Protein AF-A0A7K2N0Y4-F1 (afdb_monomer_lite)

Structure (mmCIF, N/CA/C/O backbone):
data_AF-A0A7K2N0Y4-F1
#
_entry.id   AF-A0A7K2N0Y4-F1
#
loop_
_atom_site.group_PDB
_atom_site.id
_atom_site.type_symbol
_atom_site.label_atom_id
_atom_site.label_alt_id
_atom_site.label_comp_id
_atom_site.label_asym_id
_atom_site.label_entity_id
_atom_site.label_seq_id
_atom_site.pdbx_PDB_ins_code
_atom_site.Cartn_x
_atom_site.Cartn_y
_atom_site.Cartn_z
_atom_site.occupancy
_atom_site.B_iso_or_equiv
_atom_site.auth_seq_id
_atom_site.auth_comp_id
_atom_site.auth_asym_id
_atom_site.auth_atom_id
_atom_site.pdbx_PDB_model_num
ATOM 1 N N . LEU A 1 1 ? 30.071 -18.117 -15.921 1.00 44.31 1 LEU A N 1
ATOM 2 C CA . LEU A 1 1 ? 28.725 -17.507 -15.809 1.00 44.31 1 LEU A CA 1
ATOM 3 C C . LEU A 1 1 ? 28.548 -16.538 -16.967 1.00 44.31 1 LEU A C 1
ATOM 5 O O . LEU A 1 1 ? 29.070 -15.434 -16.924 1.00 44.31 1 LEU A O 1
ATOM 9 N N . VAL A 1 2 ? 27.930 -16.998 -18.054 1.00 40.50 2 VAL A N 1
ATOM 10 C CA . VAL A 1 2 ? 27.718 -16.171 -19.247 1.00 40.50 2 VAL A CA 1
ATOM 11 C C . VAL A 1 2 ? 26.483 -15.312 -19.003 1.00 40.50 2 VAL A C 1
ATOM 13 O O . VAL A 1 2 ? 25.382 -15.835 -18.839 1.00 40.50 2 VAL A O 1
ATOM 16 N N . VAL A 1 3 ? 26.679 -13.997 -18.961 1.00 49.81 3 VAL A N 1
ATOM 17 C CA . VAL A 1 3 ? 25.622 -12.983 -18.903 1.00 49.81 3 VAL A CA 1
ATOM 18 C C . VAL A 1 3 ? 24.851 -13.033 -20.228 1.00 49.81 3 VAL A C 1
ATOM 20 O O . VAL A 1 3 ? 25.219 -12.374 -21.193 1.00 49.81 3 VAL A O 1
ATOM 23 N N . ARG A 1 4 ? 23.817 -13.880 -20.316 1.00 51.62 4 ARG A N 1
ATOM 24 C CA . ARG A 1 4 ? 22.969 -14.025 -21.519 1.00 51.62 4 ARG A CA 1
ATOM 25 C C . ARG A 1 4 ? 21.694 -13.172 -21.506 1.00 51.62 4 ARG A C 1
ATOM 27 O O . ARG A 1 4 ? 20.883 -13.304 -22.411 1.00 51.62 4 ARG A O 1
ATOM 34 N N . PHE A 1 5 ? 21.527 -12.269 -20.537 1.00 52.06 5 PHE A N 1
ATOM 35 C CA . PHE A 1 5 ? 20.332 -11.416 -20.436 1.00 52.06 5 PHE A CA 1
ATOM 36 C C . PHE A 1 5 ? 20.630 -9.957 -20.042 1.00 52.06 5 PHE A C 1
ATOM 38 O O . PHE A 1 5 ? 19.787 -9.296 -19.450 1.00 52.06 5 PHE A O 1
ATOM 45 N N . SER A 1 6 ? 21.802 -9.411 -20.385 1.00 50.00 6 SER A N 1
ATOM 46 C CA . SER A 1 6 ? 22.100 -7.976 -20.184 1.00 50.00 6 SER A CA 1
ATOM 47 C C . SER A 1 6 ? 21.390 -7.040 -21.175 1.00 50.00 6 SER A C 1
ATOM 49 O O . SER A 1 6 ? 21.607 -5.835 -21.132 1.00 50.00 6 SER A O 1
ATOM 51 N N . GLY A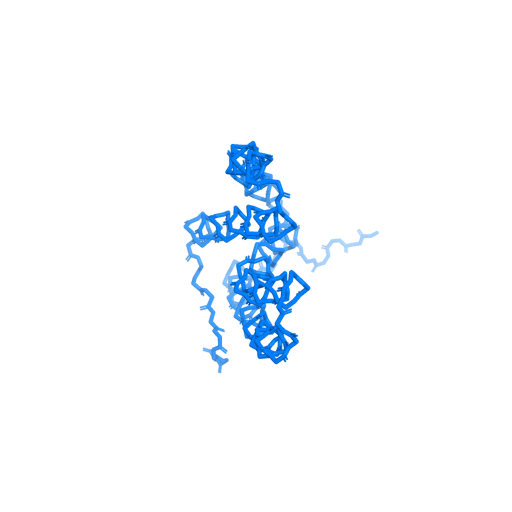 1 7 ? 20.552 -7.574 -22.067 1.00 52.28 7 GLY A N 1
ATOM 52 C CA . GLY A 1 7 ? 19.911 -6.823 -23.148 1.00 52.28 7 GLY A CA 1
ATOM 53 C C . GLY A 1 7 ? 18.462 -7.227 -23.391 1.00 52.28 7 GLY A C 1
ATOM 54 O O . GLY A 1 7 ? 18.043 -7.346 -24.539 1.00 52.28 7 GLY A O 1
ATOM 55 N N . VAL A 1 8 ? 17.688 -7.490 -22.333 1.00 58.25 8 VAL A N 1
ATOM 56 C CA . VAL A 1 8 ? 16.224 -7.494 -22.468 1.00 58.25 8 VAL A CA 1
ATOM 57 C C . VAL A 1 8 ? 15.836 -6.083 -22.909 1.00 58.25 8 VAL A C 1
ATOM 59 O O . VAL A 1 8 ? 16.172 -5.120 -22.225 1.00 58.25 8 VAL A O 1
ATOM 62 N N . SER A 1 9 ? 15.209 -5.940 -24.081 1.00 67.50 9 SER A N 1
ATOM 63 C CA . SER A 1 9 ? 14.869 -4.619 -24.614 1.00 67.50 9 SER A CA 1
ATOM 64 C C . SER A 1 9 ? 14.011 -3.863 -23.600 1.00 67.50 9 SER A C 1
ATOM 66 O O . SER A 1 9 ? 13.090 -4.449 -23.023 1.00 67.50 9 SER A O 1
ATOM 68 N N . ASP A 1 10 ? 14.260 -2.566 -23.407 1.00 72.00 10 ASP A N 1
ATOM 69 C CA . ASP A 1 10 ? 13.478 -1.732 -22.481 1.00 72.00 10 ASP A CA 1
ATOM 70 C C . ASP A 1 10 ? 11.962 -1.887 -22.690 1.00 72.00 10 ASP A C 1
ATOM 72 O O . ASP A 1 10 ? 11.189 -1.876 -21.735 1.00 72.00 10 ASP A O 1
ATOM 76 N N . ALA A 1 11 ? 11.524 -2.111 -23.932 1.00 76.19 11 ALA A N 1
ATOM 77 C CA . ALA A 1 11 ? 10.131 -2.384 -24.272 1.00 76.19 11 ALA A CA 1
ATOM 78 C C . ALA A 1 11 ? 9.593 -3.677 -23.628 1.00 76.19 11 ALA A C 1
ATOM 80 O O . ALA A 1 11 ? 8.499 -3.675 -23.057 1.00 76.19 11 ALA A O 1
ATOM 81 N N . SER A 1 12 ? 10.358 -4.771 -23.683 1.00 82.31 12 SER A N 1
ATOM 82 C CA . SER A 1 12 ? 9.965 -6.053 -23.084 1.00 82.31 12 SER A CA 1
ATOM 83 C C . SER A 1 12 ? 9.981 -6.016 -21.552 1.00 82.31 12 SER A C 1
ATOM 85 O O . SER A 1 12 ? 9.043 -6.527 -20.935 1.00 82.31 12 SER A O 1
ATOM 87 N N . TRP A 1 13 ? 10.948 -5.324 -20.934 1.00 83.69 13 TRP A N 1
ATOM 88 C CA . TRP A 1 13 ? 10.935 -5.069 -19.488 1.00 83.69 13 TRP A CA 1
ATOM 89 C C . TRP A 1 13 ? 9.717 -4.233 -19.074 1.00 83.69 13 TRP A C 1
ATOM 91 O O . TRP A 1 13 ? 8.956 -4.652 -18.202 1.00 83.69 13 TRP A O 1
ATOM 101 N N . ARG A 1 14 ? 9.459 -3.100 -19.742 1.00 85.75 14 ARG A N 1
ATOM 102 C CA . ARG A 1 14 ? 8.293 -2.242 -19.451 1.00 85.75 14 ARG A CA 1
ATOM 103 C C . ARG A 1 14 ? 6.974 -3.007 -19.575 1.00 85.75 14 ARG A C 1
ATOM 105 O O . ARG A 1 14 ? 6.102 -2.850 -18.723 1.00 85.75 14 ARG A O 1
ATOM 112 N N . GLY A 1 15 ? 6.836 -3.848 -20.603 1.00 85.06 15 GLY A N 1
ATOM 113 C CA . GLY A 1 15 ? 5.661 -4.700 -20.794 1.00 85.06 15 GLY A CA 1
ATOM 114 C C . GLY A 1 15 ? 5.490 -5.739 -19.681 1.00 85.06 15 GLY A C 1
ATOM 115 O O . GLY A 1 15 ? 4.390 -5.897 -19.152 1.00 85.06 15 GLY A O 1
ATOM 116 N N . ALA A 1 16 ? 6.571 -6.413 -19.280 1.00 86.44 16 ALA A N 1
ATOM 117 C CA . ALA A 1 16 ? 6.540 -7.379 -18.184 1.00 86.44 16 ALA A CA 1
ATOM 118 C C . ALA A 1 16 ? 6.178 -6.721 -16.844 1.00 86.44 16 ALA A C 1
ATOM 120 O O . ALA A 1 16 ? 5.326 -7.244 -16.129 1.00 86.44 16 ALA A O 1
ATOM 121 N N . VAL A 1 17 ? 6.755 -5.553 -16.547 1.00 89.12 17 VAL A N 1
ATOM 122 C CA . VAL A 1 17 ? 6.481 -4.791 -15.320 1.00 89.12 17 VAL A CA 1
ATOM 123 C C . VAL A 1 17 ? 5.051 -4.255 -15.285 1.00 89.12 17 VAL A C 1
ATOM 125 O O . VAL A 1 17 ? 4.399 -4.318 -14.246 1.00 89.12 17 VAL A O 1
ATOM 128 N N . ALA A 1 18 ? 4.515 -3.773 -16.411 1.00 88.81 18 ALA A N 1
ATOM 129 C CA . ALA A 1 18 ? 3.120 -3.334 -16.486 1.00 88.81 18 ALA A CA 1
ATOM 130 C C . ALA A 1 18 ? 2.138 -4.476 -16.166 1.00 88.81 18 ALA A C 1
ATOM 132 O O . ALA A 1 18 ? 1.147 -4.257 -15.469 1.00 88.81 18 ALA A O 1
ATOM 133 N N . ARG A 1 19 ? 2.432 -5.698 -16.636 1.00 88.06 19 ARG A N 1
ATOM 134 C CA . ARG A 1 19 ? 1.630 -6.891 -16.327 1.00 88.06 19 ARG A CA 1
ATOM 135 C C . ARG A 1 19 ? 1.822 -7.364 -14.890 1.00 88.06 19 ARG A C 1
ATOM 137 O O . ARG A 1 19 ? 0.830 -7.620 -14.224 1.00 88.06 19 ARG A O 1
ATOM 144 N N . SER A 1 20 ? 3.058 -7.455 -14.391 1.00 89.94 20 SER A N 1
ATOM 145 C CA . SER A 1 20 ? 3.319 -7.929 -13.023 1.00 89.94 20 SER A CA 1
ATOM 146 C C . SER A 1 20 ? 2.715 -7.001 -11.967 1.00 89.94 20 SER A C 1
ATOM 148 O O . SER A 1 20 ? 2.087 -7.477 -11.026 1.00 89.94 20 SER A O 1
ATOM 150 N N . SER A 1 21 ? 2.828 -5.683 -12.156 1.00 90.94 21 SER A N 1
ATOM 151 C CA . SER A 1 21 ? 2.171 -4.682 -11.305 1.00 90.94 21 SER A CA 1
ATOM 152 C C . SER A 1 21 ? 0.643 -4.729 -11.421 1.00 90.94 21 SER A C 1
ATOM 154 O O . SER A 1 21 ? -0.053 -4.559 -10.423 1.00 90.94 21 SER A O 1
ATOM 156 N N . GLY A 1 22 ? 0.107 -5.024 -12.611 1.00 90.31 22 GLY A N 1
ATOM 157 C CA . GLY A 1 22 ? -1.316 -5.303 -12.814 1.00 90.31 22 GLY A CA 1
ATOM 158 C C . GLY A 1 22 ? -1.799 -6.528 -12.0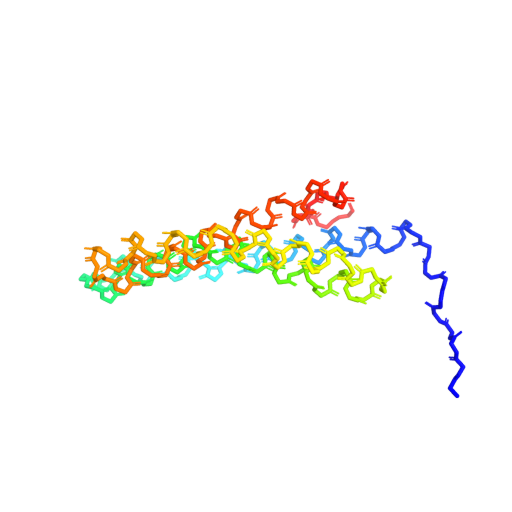34 1.00 90.31 22 GLY A C 1
ATOM 159 O O . GLY A 1 22 ? -2.801 -6.446 -11.326 1.00 90.31 22 GLY A O 1
ATOM 160 N N . THR A 1 23 ? -1.057 -7.636 -12.094 1.00 92.12 23 THR A N 1
ATOM 161 C CA . THR A 1 23 ? -1.332 -8.843 -11.301 1.00 92.12 23 THR A CA 1
ATOM 162 C C . THR A 1 23 ? -1.249 -8.557 -9.806 1.00 92.12 23 THR A C 1
ATOM 164 O O . THR A 1 23 ? -2.122 -8.993 -9.064 1.00 92.12 23 THR A O 1
ATOM 167 N N . ALA A 1 24 ? -0.246 -7.799 -9.356 1.00 92.75 24 ALA A N 1
ATOM 168 C CA . ALA A 1 24 ? -0.110 -7.417 -7.953 1.00 92.75 24 ALA A CA 1
ATOM 169 C C . ALA A 1 24 ? -1.331 -6.626 -7.454 1.00 92.75 24 ALA A C 1
ATOM 171 O O . ALA A 1 24 ? -1.835 -6.909 -6.370 1.00 92.75 24 ALA A O 1
ATOM 172 N N . LEU A 1 25 ? -1.858 -5.704 -8.269 1.00 93.44 25 LEU A N 1
ATOM 173 C CA . LEU A 1 25 ? -3.102 -4.996 -7.962 1.00 93.44 25 LEU A CA 1
ATOM 174 C C . LEU A 1 25 ? -4.309 -5.931 -7.929 1.00 93.44 25 LEU A C 1
ATOM 176 O O . LEU A 1 25 ? -5.071 -5.874 -6.975 1.00 93.44 25 LEU A O 1
ATOM 180 N N . LEU A 1 26 ? -4.478 -6.807 -8.922 1.00 95.00 26 LEU A N 1
ATOM 181 C CA . LEU A 1 26 ? -5.601 -7.750 -8.944 1.00 95.00 26 LEU A CA 1
ATOM 182 C C . LEU A 1 26 ? -5.591 -8.692 -7.739 1.00 95.00 26 LEU A C 1
ATOM 184 O O . LEU A 1 26 ? -6.616 -8.866 -7.084 1.00 95.00 26 LEU A O 1
ATOM 188 N N . VAL A 1 27 ? -4.436 -9.283 -7.433 1.00 95.56 27 VAL A N 1
ATOM 189 C CA . VAL A 1 27 ? -4.262 -10.172 -6.279 1.00 95.56 27 VAL A CA 1
ATOM 190 C C . VAL A 1 27 ? -4.472 -9.394 -4.982 1.00 95.56 27 VAL A C 1
ATOM 192 O O . VAL A 1 27 ? -5.193 -9.860 -4.102 1.00 95.56 27 VAL A O 1
ATOM 195 N N . GLY A 1 28 ? -3.907 -8.190 -4.881 1.00 95.56 28 GLY A N 1
ATOM 196 C CA . GLY A 1 28 ? -4.044 -7.328 -3.709 1.00 95.56 28 GLY A CA 1
ATOM 197 C C . GLY A 1 28 ? -5.482 -6.889 -3.475 1.00 95.56 28 GLY A C 1
ATOM 198 O O . GLY A 1 28 ? -5.944 -6.917 -2.340 1.00 95.56 28 GLY A O 1
ATOM 199 N N . THR A 1 29 ? -6.221 -6.558 -4.534 1.00 96.62 29 THR A N 1
ATOM 200 C CA . THR A 1 29 ? -7.652 -6.255 -4.459 1.00 96.62 29 THR A CA 1
ATOM 201 C C . THR A 1 29 ? -8.462 -7.500 -4.128 1.00 96.62 29 THR A C 1
ATOM 203 O O . THR A 1 29 ? -9.301 -7.424 -3.245 1.00 96.62 29 THR A O 1
ATOM 206 N N . GLY A 1 30 ? -8.201 -8.652 -4.750 1.00 97.56 30 GLY A N 1
ATOM 207 C CA . GLY A 1 30 ? -8.937 -9.889 -4.473 1.00 97.56 30 GLY A CA 1
ATOM 208 C C . GLY A 1 30 ? -8.785 -10.352 -3.022 1.00 97.56 30 GLY A C 1
ATOM 209 O O . GLY A 1 30 ? -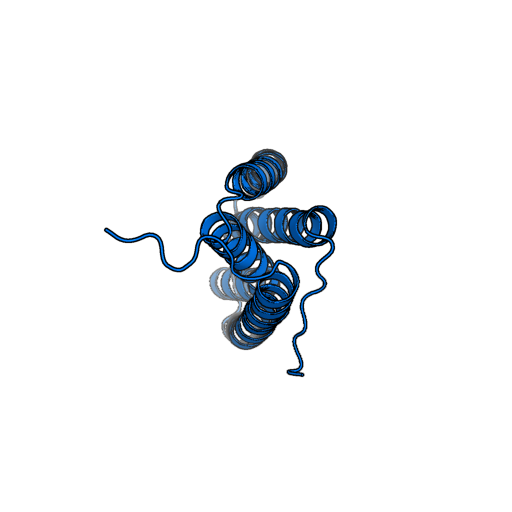9.777 -10.512 -2.311 1.00 97.56 30 GLY A O 1
ATOM 210 N N . ILE A 1 31 ? -7.543 -10.499 -2.551 1.00 97.00 31 ILE A N 1
ATOM 211 C CA . ILE A 1 31 ? -7.257 -10.852 -1.151 1.00 97.00 31 ILE A CA 1
ATOM 212 C C . ILE A 1 31 ? -7.735 -9.733 -0.219 1.00 97.00 31 ILE A C 1
ATOM 214 O O . ILE A 1 31 ? -8.302 -10.007 0.839 1.00 97.00 31 ILE A O 1
ATOM 218 N N . GLY A 1 32 ? -7.568 -8.474 -0.627 1.00 97.00 32 GLY A N 1
ATOM 219 C CA . GLY A 1 32 ? -8.017 -7.313 0.130 1.00 97.00 32 GLY A CA 1
ATOM 220 C C . GLY A 1 32 ? -9.527 -7.290 0.351 1.00 97.00 32 GLY A C 1
ATOM 221 O O . GLY A 1 32 ? -9.978 -7.085 1.475 1.00 97.00 32 GLY A O 1
ATOM 222 N N . THR A 1 33 ? -10.318 -7.593 -0.677 1.00 98.06 33 THR A N 1
ATOM 223 C CA . THR A 1 33 ? -11.775 -7.717 -0.584 1.00 98.06 33 THR A CA 1
ATOM 224 C C . THR A 1 33 ? -12.175 -8.850 0.353 1.00 98.06 33 THR A C 1
ATOM 226 O O . THR A 1 33 ? -13.041 -8.644 1.200 1.00 98.06 33 THR A O 1
ATOM 229 N N . VAL A 1 34 ? -11.526 -10.017 0.268 1.00 98.19 34 VAL A N 1
ATOM 230 C CA . VAL A 1 34 ? -11.791 -11.134 1.192 1.00 98.19 34 VAL A CA 1
ATOM 231 C C . VAL A 1 34 ? -11.486 -10.730 2.636 1.00 98.19 34 VAL A C 1
ATOM 233 O O . VAL A 1 34 ? -12.318 -10.942 3.517 1.00 98.19 34 VAL A O 1
ATOM 236 N N . SER A 1 35 ? -10.337 -10.090 2.875 1.00 97.69 35 SER A N 1
ATOM 237 C CA . SER A 1 35 ? -9.949 -9.587 4.198 1.00 97.69 35 SER A CA 1
ATOM 238 C C . SER A 1 35 ? -10.936 -8.542 4.720 1.00 97.69 35 SER A C 1
ATOM 240 O O . SER A 1 35 ? -11.316 -8.582 5.888 1.00 97.69 35 SER A O 1
ATOM 242 N N . LEU A 1 36 ? -11.393 -7.632 3.857 1.00 97.50 36 LEU A N 1
ATOM 243 C CA . LEU A 1 36 ? -12.366 -6.604 4.211 1.00 97.50 36 LEU A CA 1
ATOM 244 C C . LEU A 1 36 ? -13.710 -7.212 4.612 1.00 97.50 36 LEU A C 1
ATOM 246 O O . LEU A 1 36 ? -14.229 -6.886 5.677 1.00 97.50 36 LEU A O 1
ATOM 250 N N . VAL A 1 37 ? -14.248 -8.121 3.797 1.00 98.06 37 VAL A N 1
ATOM 251 C CA . VAL A 1 37 ? -15.517 -8.805 4.085 1.00 98.06 37 VAL A CA 1
ATOM 252 C C . VAL A 1 37 ? -15.412 -9.599 5.385 1.00 98.06 37 VAL A C 1
ATOM 254 O O . VAL A 1 37 ? -16.266 -9.447 6.256 1.00 98.06 37 VAL A O 1
ATOM 257 N N . ALA A 1 38 ? -14.337 -10.370 5.568 1.00 97.69 38 ALA A N 1
ATOM 258 C CA . ALA A 1 38 ? -14.098 -11.099 6.811 1.00 97.69 38 ALA A CA 1
ATOM 259 C C . ALA A 1 38 ? -14.032 -10.156 8.023 1.00 97.69 38 ALA A C 1
ATOM 261 O O . ALA A 1 38 ? -14.648 -10.430 9.052 1.00 97.69 38 ALA A O 1
ATOM 262 N N . GLY A 1 39 ? -13.347 -9.016 7.894 1.00 97.19 39 GLY A N 1
ATOM 263 C CA . GLY A 1 39 ? -13.253 -8.013 8.951 1.00 97.19 39 GLY A CA 1
ATOM 264 C C . GLY A 1 39 ? -14.609 -7.434 9.355 1.00 97.19 39 GLY A C 1
ATOM 265 O O . GLY A 1 39 ? -14.907 -7.328 10.547 1.00 97.19 39 GLY A O 1
ATOM 266 N N . LEU A 1 40 ? -15.460 -7.130 8.373 1.00 96.62 40 LEU A N 1
ATOM 267 C CA . LEU A 1 40 ? -16.825 -6.653 8.611 1.00 96.62 40 LEU A CA 1
ATOM 268 C C . LEU A 1 40 ? -17.708 -7.723 9.273 1.00 96.62 40 LEU A C 1
ATOM 270 O O . LEU A 1 40 ? -18.528 -7.382 10.121 1.00 96.62 40 LEU A O 1
ATOM 274 N N . CYS A 1 41 ? -17.522 -9.003 8.935 1.00 97.62 41 CYS A N 1
ATOM 275 C CA . CYS A 1 41 ? -18.250 -10.111 9.561 1.00 97.62 41 CYS A CA 1
ATOM 276 C C . CYS A 1 41 ? -17.811 -10.387 11.009 1.00 97.62 41 CYS A C 1
ATOM 278 O O . CYS A 1 41 ? -18.650 -10.731 11.836 1.00 97.62 41 CYS A O 1
ATOM 280 N N . ILE A 1 42 ? -16.515 -10.261 11.320 1.00 97.25 42 ILE A N 1
ATOM 281 C CA . ILE A 1 42 ? -15.969 -10.535 12.663 1.00 97.25 42 ILE A CA 1
ATOM 282 C C . ILE A 1 42 ? -16.313 -9.403 13.644 1.00 97.25 42 ILE A C 1
ATOM 284 O O . ILE A 1 42 ? -16.654 -9.666 14.797 1.00 97.25 42 ILE A O 1
ATOM 288 N N . GLY A 1 43 ? -16.216 -8.144 13.203 1.00 90.31 43 GLY A N 1
ATOM 289 C CA . GLY A 1 43 ? -16.438 -6.975 14.055 1.00 90.31 43 GLY A CA 1
ATOM 290 C C . GLY A 1 43 ? -15.380 -6.779 15.155 1.00 90.31 43 GLY A C 1
ATOM 291 O O . GLY A 1 43 ? -14.358 -7.468 15.229 1.00 90.31 43 GLY A O 1
ATOM 292 N N . GLY A 1 44 ? -15.598 -5.777 16.010 1.00 94.94 44 GLY A N 1
ATOM 293 C CA . GLY A 1 44 ? -14.672 -5.427 17.091 1.00 94.94 44 GLY A CA 1
ATOM 294 C C . GLY A 1 44 ? -13.271 -5.028 16.605 1.00 94.94 44 GLY A C 1
ATOM 295 O O . GLY A 1 44 ? -13.067 -4.633 15.456 1.00 94.94 44 GLY A O 1
ATOM 296 N N . GLN A 1 45 ? -12.279 -5.128 17.494 1.00 93.94 45 GLN A N 1
ATOM 297 C CA . GLN A 1 45 ? -10.903 -4.716 17.192 1.00 93.94 45 GLN A CA 1
ATOM 298 C C . GLN A 1 45 ? -10.231 -5.610 16.139 1.00 93.94 45 GLN A C 1
ATOM 300 O O . GLN A 1 45 ? -9.505 -5.117 15.278 1.00 93.94 45 GLN A O 1
ATOM 305 N N . VAL A 1 46 ? -10.487 -6.921 16.190 1.00 95.12 46 VAL A N 1
ATOM 306 C CA . VAL A 1 46 ? -9.943 -7.882 15.219 1.00 95.12 46 VAL A CA 1
ATOM 307 C C . VAL A 1 46 ? -10.535 -7.623 13.836 1.00 95.12 46 VAL A C 1
ATOM 309 O O . VAL A 1 46 ? -9.789 -7.504 12.867 1.00 95.12 46 VAL A O 1
ATOM 312 N N . GLY A 1 47 ? -11.855 -7.444 13.745 1.00 96.69 47 GLY A N 1
ATOM 313 C CA . GLY A 1 47 ? -12.524 -7.121 12.489 1.00 96.69 47 GLY A CA 1
ATOM 314 C C . GLY A 1 47 ? -12.019 -5.821 11.863 1.00 96.69 47 GLY A C 1
ATOM 315 O O . GLY A 1 47 ? -11.721 -5.785 10.669 1.00 96.69 47 GLY A O 1
ATOM 316 N N . ALA A 1 48 ? -11.814 -4.778 12.675 1.00 97.19 48 ALA A N 1
ATOM 317 C CA . ALA A 1 48 ? -11.239 -3.516 12.212 1.00 97.19 48 ALA A CA 1
ATOM 318 C C . ALA A 1 48 ? -9.820 -3.684 11.634 1.00 97.19 48 ALA A C 1
ATOM 320 O O . ALA A 1 48 ? -9.501 -3.072 10.615 1.00 97.19 48 ALA A O 1
ATOM 321 N N . ALA A 1 49 ? -8.984 -4.538 12.234 1.00 96.62 49 ALA A N 1
ATOM 322 C CA . ALA A 1 49 ? -7.644 -4.830 11.725 1.00 96.62 49 ALA A CA 1
ATOM 323 C C . ALA A 1 49 ? -7.685 -5.549 10.362 1.00 96.62 49 ALA A C 1
ATOM 325 O O . ALA A 1 49 ? -6.971 -5.153 9.439 1.00 96.62 49 ALA A O 1
ATOM 326 N N . PHE A 1 50 ? -8.561 -6.546 10.197 1.00 97.19 50 PHE A N 1
ATOM 327 C CA . PHE A 1 50 ? -8.775 -7.230 8.912 1.00 97.19 50 PHE A CA 1
ATOM 328 C C . PHE A 1 50 ? -9.341 -6.298 7.834 1.00 97.19 50 PHE A C 1
ATOM 330 O O . PHE A 1 50 ? -8.919 -6.362 6.675 1.00 97.19 50 PHE A O 1
ATOM 337 N N . ALA A 1 51 ? -10.248 -5.396 8.212 1.00 97.81 51 ALA A N 1
ATOM 338 C CA . ALA A 1 51 ? -10.781 -4.381 7.313 1.00 97.81 51 ALA A CA 1
ATOM 339 C C . ALA A 1 51 ? -9.690 -3.409 6.845 1.00 97.81 51 ALA A C 1
ATOM 341 O O . ALA A 1 51 ? -9.541 -3.186 5.643 1.00 97.81 51 ALA A O 1
ATOM 342 N N . ALA A 1 52 ? -8.877 -2.892 7.772 1.00 97.38 52 ALA A N 1
ATOM 343 C CA . ALA A 1 52 ? -7.740 -2.038 7.444 1.00 97.38 52 ALA A CA 1
ATOM 344 C C . ALA A 1 52 ? -6.738 -2.743 6.528 1.00 97.38 52 ALA A C 1
ATOM 346 O O . ALA A 1 52 ? -6.342 -2.163 5.518 1.00 97.38 52 ALA A O 1
ATOM 347 N N . LEU A 1 53 ? -6.382 -3.997 6.834 1.00 96.12 53 LEU A N 1
ATOM 348 C CA . LEU A 1 53 ? -5.521 -4.816 5.981 1.00 96.12 53 LEU A CA 1
ATOM 349 C C . LEU A 1 53 ? -6.101 -4.932 4.565 1.00 96.12 53 LEU A C 1
ATOM 351 O O . LEU A 1 53 ? -5.391 -4.707 3.587 1.00 96.12 53 LEU A O 1
ATOM 355 N N . GLY A 1 54 ? -7.403 -5.201 4.462 1.00 96.56 54 GLY A N 1
ATOM 356 C CA . GLY A 1 54 ? -8.102 -5.306 3.187 1.00 96.56 54 GLY A CA 1
ATOM 357 C C . GLY A 1 54 ? -7.991 -4.053 2.318 1.00 96.56 54 GLY A C 1
ATOM 358 O O . GLY A 1 54 ? -7.773 -4.151 1.111 1.00 96.56 54 GLY A O 1
ATOM 359 N N . VAL A 1 55 ? -8.067 -2.877 2.943 1.00 97.00 55 VAL A N 1
ATOM 360 C CA . VAL A 1 55 ? -7.940 -1.577 2.268 1.00 97.00 55 VAL A CA 1
ATOM 361 C C . VAL A 1 55 ? -6.517 -1.323 1.769 1.00 97.00 55 VAL A C 1
ATOM 363 O O . VAL A 1 55 ? -6.338 -0.778 0.680 1.00 97.00 55 VAL A O 1
ATOM 366 N N . VAL A 1 56 ? -5.497 -1.699 2.542 1.00 97.38 56 VAL A N 1
ATOM 367 C CA . VAL A 1 56 ? -4.108 -1.336 2.219 1.00 97.38 56 VAL A CA 1
ATOM 368 C C . VAL A 1 56 ? -3.374 -2.341 1.328 1.00 97.38 56 VAL A C 1
ATOM 370 O O . VAL A 1 56 ? -2.377 -1.983 0.695 1.00 97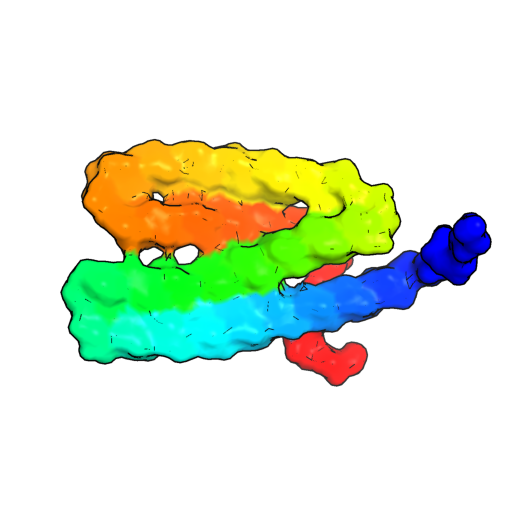.38 56 VAL A O 1
ATOM 373 N N . LEU A 1 57 ? -3.861 -3.582 1.245 1.00 95.88 57 LEU A N 1
ATOM 374 C CA . LEU A 1 57 ? -3.225 -4.668 0.489 1.00 95.88 57 LEU A CA 1
ATOM 375 C C . LEU A 1 57 ? -2.913 -4.343 -0.985 1.00 95.88 57 LEU A C 1
ATOM 377 O O . LEU A 1 57 ? -1.800 -4.654 -1.415 1.00 95.88 57 LEU A O 1
ATOM 381 N N . PRO A 1 58 ? -3.799 -3.696 -1.769 1.00 95.88 58 PRO A N 1
ATOM 382 C CA . PRO A 1 58 ? -3.485 -3.346 -3.156 1.00 95.88 58 PRO A CA 1
ATOM 383 C C . PRO A 1 58 ? -2.246 -2.451 -3.283 1.00 95.88 58 PRO A C 1
ATOM 385 O O . PRO A 1 58 ? -1.395 -2.681 -4.142 1.00 95.88 58 PRO A O 1
ATOM 388 N N . GLY A 1 59 ? -2.124 -1.447 -2.410 1.00 94.44 59 GLY A N 1
ATOM 389 C CA . GLY A 1 59 ? -0.990 -0.522 -2.404 1.00 94.44 59 GLY A CA 1
ATOM 390 C C . GLY A 1 59 ? 0.308 -1.193 -1.963 1.00 94.44 59 GLY A C 1
ATOM 391 O O . GLY A 1 59 ? 1.348 -0.975 -2.580 1.00 94.44 59 GLY A O 1
ATOM 392 N N . LEU A 1 60 ? 0.234 -2.058 -0.950 1.00 95.38 60 LEU A N 1
ATOM 393 C CA . LEU A 1 60 ? 1.371 -2.847 -0.471 1.00 95.38 60 LEU A CA 1
ATOM 394 C C . LEU A 1 60 ? 1.938 -3.768 -1.547 1.00 95.38 60 LEU A C 1
ATOM 396 O O . LEU A 1 60 ? 3.127 -3.696 -1.851 1.00 95.38 60 LEU A O 1
ATOM 400 N N . LEU A 1 61 ? 1.089 -4.589 -2.172 1.00 96.31 61 LEU A N 1
ATOM 401 C CA . LEU A 1 61 ? 1.559 -5.511 -3.205 1.00 96.31 61 LEU A CA 1
ATOM 402 C C . LEU A 1 61 ? 2.095 -4.765 -4.428 1.00 96.31 61 LEU A C 1
ATOM 404 O O . LEU A 1 61 ? 3.053 -5.220 -5.055 1.00 96.31 61 LEU A O 1
ATOM 408 N N . LEU A 1 62 ? 1.524 -3.602 -4.757 1.00 94.62 62 LEU A N 1
ATOM 409 C CA . LEU A 1 62 ? 2.055 -2.761 -5.823 1.00 94.62 62 LEU A CA 1
ATOM 410 C C . LEU A 1 62 ? 3.443 -2.196 -5.469 1.00 94.62 62 LEU A C 1
ATOM 412 O O . LEU A 1 62 ? 4.332 -2.205 -6.322 1.00 94.62 62 LEU A O 1
ATOM 416 N N . GLN A 1 63 ? 3.660 -1.749 -4.227 1.00 96.31 63 GLN A N 1
ATOM 417 C CA . GLN A 1 63 ? 4.975 -1.297 -3.757 1.00 96.31 63 GLN A CA 1
ATOM 418 C C . GLN A 1 63 ? 6.023 -2.414 -3.839 1.00 96.31 63 GLN A C 1
ATOM 420 O O . GLN A 1 63 ? 7.131 -2.189 -4.335 1.00 96.31 63 GLN A O 1
ATOM 425 N N . ASP A 1 64 ? 5.671 -3.627 -3.414 1.00 95.00 64 ASP A N 1
ATOM 426 C CA .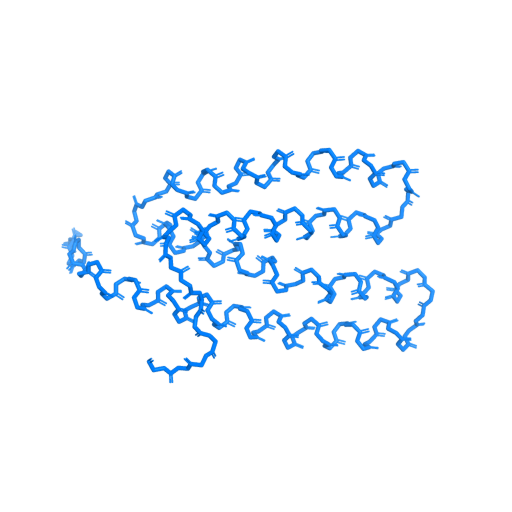 ASP A 1 64 ? 6.571 -4.778 -3.496 1.00 95.00 64 ASP A CA 1
ATOM 427 C C . ASP A 1 64 ? 6.884 -5.143 -4.952 1.00 95.00 64 ASP A C 1
ATOM 429 O O . ASP A 1 64 ? 8.047 -5.369 -5.306 1.00 95.00 64 ASP A O 1
ATOM 433 N N . ALA A 1 65 ? 5.882 -5.107 -5.835 1.00 94.19 65 ALA A N 1
ATOM 434 C CA . ALA A 1 65 ? 6.078 -5.335 -7.262 1.00 94.19 65 ALA A CA 1
ATOM 435 C C . ALA A 1 65 ? 7.068 -4.333 -7.881 1.00 94.19 65 ALA A C 1
ATOM 437 O O . ALA A 1 65 ? 7.911 -4.742 -8.689 1.00 94.19 65 ALA A O 1
ATOM 438 N N . TRP A 1 66 ? 7.026 -3.051 -7.492 1.00 93.62 66 TRP A N 1
ATOM 439 C CA . TRP A 1 66 ? 8.010 -2.058 -7.939 1.00 93.62 66 TRP A CA 1
ATOM 440 C C . TRP A 1 66 ? 9.417 -2.402 -7.482 1.00 93.62 66 TRP A C 1
ATOM 442 O O . TRP A 1 66 ? 10.336 -2.424 -8.306 1.00 93.62 66 TRP A O 1
ATOM 452 N N . ARG A 1 67 ? 9.583 -2.718 -6.194 1.00 92.38 67 ARG A N 1
ATOM 453 C CA . ARG A 1 67 ? 10.882 -3.075 -5.618 1.00 92.38 67 ARG A CA 1
ATOM 454 C C . ARG A 1 67 ? 11.512 -4.240 -6.384 1.00 92.38 67 ARG A C 1
ATOM 456 O O . ARG A 1 67 ? 12.632 -4.107 -6.883 1.00 92.38 67 ARG A O 1
ATOM 463 N N . TYR A 1 68 ? 10.778 -5.339 -6.557 1.00 90.75 68 TYR A N 1
ATOM 464 C CA . TYR A 1 68 ? 11.271 -6.504 -7.299 1.00 90.75 68 TYR A CA 1
ATOM 465 C C . TYR A 1 68 ? 11.551 -6.189 -8.771 1.00 90.75 68 TYR A C 1
ATOM 467 O O . TYR A 1 68 ? 12.583 -6.598 -9.302 1.00 90.75 68 TYR A O 1
ATOM 475 N N . SER A 1 69 ? 10.683 -5.413 -9.424 1.00 91.25 69 SER A N 1
ATOM 476 C CA . SER A 1 69 ? 10.841 -5.041 -10.836 1.00 91.25 69 SER A CA 1
ATOM 477 C C . SER A 1 69 ? 12.079 -4.178 -11.088 1.00 91.25 69 SER A C 1
ATOM 479 O O . SER A 1 69 ? 12.769 -4.363 -12.093 1.00 91.25 69 SER A O 1
ATOM 481 N N . PHE A 1 70 ? 12.381 -3.247 -10.181 1.00 90.88 70 PHE A N 1
ATOM 482 C CA . PHE A 1 70 ? 13.569 -2.399 -10.263 1.00 90.88 70 PHE A CA 1
ATOM 483 C C . PHE A 1 70 ? 14.856 -3.172 -9.980 1.00 90.88 70 PHE A C 1
ATOM 485 O O . PHE A 1 70 ? 15.848 -2.959 -10.679 1.00 90.88 70 PHE A O 1
ATOM 492 N N . PHE A 1 71 ? 14.844 -4.097 -9.017 1.00 89.06 71 PHE A N 1
ATOM 493 C CA . PHE A 1 71 ? 15.983 -4.988 -8.800 1.00 89.06 71 PHE A CA 1
ATOM 494 C C . PHE A 1 71 ? 16.222 -5.913 -9.997 1.00 89.06 71 PHE A C 1
ATOM 496 O O . PHE A 1 71 ? 17.361 -6.031 -10.445 1.00 89.06 71 PHE A O 1
ATOM 503 N N . ALA A 1 72 ? 15.164 -6.487 -10.575 1.00 88.19 72 ALA A N 1
ATOM 504 C CA . ALA A 1 72 ? 15.264 -7.348 -11.754 1.00 88.19 72 ALA A CA 1
ATOM 505 C C . ALA A 1 72 ? 15.824 -6.620 -12.992 1.00 88.19 72 ALA A C 1
ATOM 507 O O . ALA A 1 72 ? 16.496 -7.240 -13.810 1.00 88.19 72 ALA A O 1
ATOM 508 N N . ALA A 1 73 ? 15.596 -5.307 -13.116 1.00 85.69 73 ALA A N 1
ATOM 509 C CA . ALA A 1 73 ? 16.181 -4.471 -14.172 1.00 85.69 73 ALA A CA 1
ATOM 510 C C . ALA A 1 73 ? 17.587 -3.926 -13.855 1.00 85.69 73 ALA A C 1
ATOM 512 O O . ALA A 1 73 ? 18.123 -3.141 -14.634 1.00 85.69 73 ALA A O 1
ATOM 513 N N . GLY A 1 74 ? 18.181 -4.260 -12.704 1.00 87.06 74 GLY A N 1
ATOM 514 C CA . GLY A 1 74 ? 19.476 -3.703 -12.294 1.00 87.06 74 GLY A CA 1
ATOM 515 C C . GLY A 1 74 ? 19.433 -2.212 -11.927 1.00 87.06 74 GLY A C 1
ATOM 516 O O . GLY A 1 74 ? 20.474 -1.588 -11.733 1.00 87.06 74 GLY A O 1
ATOM 517 N N . VAL A 1 75 ? 18.241 -1.624 -11.774 1.00 86.75 75 VAL A N 1
ATOM 518 C CA . VAL A 1 75 ? 18.034 -0.215 -11.397 1.00 86.75 75 VAL A CA 1
ATOM 519 C C . VAL A 1 75 ? 17.706 -0.079 -9.910 1.00 86.75 75 VAL A C 1
ATOM 521 O O . VAL A 1 75 ? 16.813 0.672 -9.525 1.00 86.75 75 VAL A O 1
ATOM 524 N N . GLY A 1 76 ? 18.461 -0.770 -9.049 1.00 88.69 76 GLY A N 1
ATOM 525 C CA . GLY A 1 76 ? 18.237 -0.799 -7.595 1.00 88.69 76 GLY A CA 1
ATOM 526 C C . GLY A 1 76 ? 18.190 0.584 -6.928 1.00 88.69 76 GLY A C 1
ATOM 527 O O . GLY A 1 76 ? 17.491 0.765 -5.938 1.00 88.69 76 GLY A O 1
ATOM 528 N N . ARG A 1 77 ? 18.825 1.607 -7.521 1.00 92.25 77 ARG A N 1
ATOM 529 C CA . ARG A 1 77 ? 18.684 3.006 -7.076 1.00 92.25 77 ARG A CA 1
ATOM 530 C C . ARG A 1 77 ? 17.223 3.478 -7.073 1.00 92.25 77 ARG A C 1
ATOM 532 O O . ARG A 1 77 ? 16.837 4.223 -6.183 1.00 92.25 77 ARG A O 1
ATOM 539 N N . LYS A 1 78 ? 16.406 3.050 -8.041 1.00 90.56 78 LYS A N 1
ATOM 540 C CA . LYS A 1 78 ? 14.969 3.370 -8.092 1.00 90.56 78 LYS A CA 1
ATOM 541 C C . LYS A 1 78 ? 14.203 2.698 -6.951 1.00 90.56 78 LYS A C 1
ATOM 543 O O . LYS A 1 78 ? 13.442 3.372 -6.267 1.00 90.56 78 LYS A O 1
ATOM 548 N N . ALA A 1 79 ? 14.493 1.419 -6.686 1.00 92.62 79 ALA A N 1
ATOM 549 C CA . ALA A 1 79 ? 13.948 0.694 -5.535 1.00 92.62 79 ALA A CA 1
ATOM 550 C C . ALA A 1 79 ? 14.288 1.392 -4.212 1.00 92.62 79 ALA A C 1
ATOM 552 O O . ALA A 1 79 ? 13.398 1.639 -3.408 1.00 92.62 79 ALA A O 1
ATOM 553 N N . PHE A 1 80 ? 15.546 1.806 -4.043 1.00 95.06 80 PHE A N 1
ATOM 554 C CA . PHE A 1 80 ? 15.983 2.538 -2.859 1.00 95.06 80 PHE A CA 1
ATOM 555 C C . PHE A 1 80 ? 15.207 3.845 -2.656 1.00 95.06 80 PHE A C 1
ATOM 557 O O . PHE A 1 80 ? 14.773 4.135 -1.548 1.00 95.06 80 PHE A O 1
ATOM 564 N N . VAL A 1 81 ? 14.977 4.625 -3.718 1.00 96.56 81 VAL A N 1
ATOM 565 C CA . VAL A 1 81 ? 14.167 5.849 -3.604 1.00 96.56 81 VAL A CA 1
ATOM 566 C C . VAL A 1 81 ? 12.729 5.518 -3.191 1.00 96.56 81 VAL A C 1
ATOM 568 O O . VAL A 1 81 ? 12.183 6.211 -2.339 1.00 96.56 81 VAL A O 1
ATOM 571 N N . ASN A 1 82 ? 12.130 4.449 -3.725 1.00 94.94 82 ASN A N 1
ATOM 572 C CA . ASN A 1 82 ? 10.812 3.980 -3.282 1.00 94.94 82 ASN A CA 1
ATOM 573 C C . ASN A 1 82 ? 10.802 3.612 -1.789 1.00 94.94 82 ASN A C 1
ATOM 575 O O . ASN A 1 82 ? 9.835 3.925 -1.097 1.00 94.94 82 ASN A O 1
ATOM 579 N N . ASP A 1 83 ? 11.865 2.984 -1.288 1.00 96.31 83 ASP A N 1
ATOM 580 C CA . ASP A 1 83 ? 12.004 2.628 0.128 1.00 96.31 83 ASP A CA 1
ATOM 581 C C . ASP A 1 83 ? 12.180 3.865 1.015 1.00 96.31 83 ASP A C 1
ATOM 583 O O . ASP A 1 83 ? 11.601 3.931 2.097 1.00 96.31 83 ASP A O 1
ATOM 587 N N . VAL A 1 84 ? 12.904 4.881 0.539 1.00 97.69 84 VAL A N 1
ATOM 588 C CA . VAL A 1 84 ? 13.029 6.174 1.228 1.00 97.69 84 VAL A CA 1
ATOM 589 C C . VAL A 1 84 ? 11.689 6.904 1.267 1.00 97.69 84 VAL A C 1
ATOM 591 O O . VAL A 1 84 ? 11.302 7.389 2.326 1.00 97.69 84 VAL A O 1
ATOM 594 N N . VAL A 1 85 ? 10.951 6.957 0.152 1.00 97.25 85 VAL A N 1
ATOM 595 C CA . VAL A 1 85 ? 9.598 7.541 0.119 1.00 97.25 85 VAL A CA 1
ATOM 596 C C . VAL A 1 85 ? 8.686 6.811 1.099 1.00 97.25 85 VAL A C 1
ATOM 598 O O . VAL A 1 85 ? 7.965 7.457 1.859 1.00 97.25 85 VAL A O 1
ATOM 601 N N . TRP A 1 86 ? 8.759 5.477 1.129 1.00 98.06 86 TRP A N 1
ATOM 602 C CA . TRP A 1 86 ? 8.003 4.690 2.091 1.00 98.06 86 TRP A CA 1
ATOM 603 C C . TRP A 1 86 ? 8.397 5.047 3.524 1.00 98.06 86 TRP A C 1
ATOM 605 O O . TRP A 1 86 ? 7.521 5.386 4.308 1.00 98.06 86 TRP A O 1
ATOM 615 N N . ALA A 1 87 ? 9.688 5.060 3.861 1.00 97.75 87 ALA A N 1
ATOM 616 C CA . ALA A 1 87 ? 10.171 5.379 5.204 1.00 97.75 87 ALA A CA 1
ATOM 617 C C . ALA A 1 87 ? 9.765 6.791 5.661 1.00 97.75 87 ALA A C 1
ATOM 619 O O . ALA A 1 87 ? 9.292 6.964 6.785 1.00 97.75 87 ALA A O 1
ATOM 620 N N . VAL A 1 88 ? 9.893 7.789 4.782 1.00 98.25 88 VAL A N 1
ATOM 621 C CA . VAL A 1 88 ? 9.518 9.184 5.064 1.00 98.25 88 VAL A CA 1
ATOM 622 C C . VAL A 1 88 ? 8.014 9.326 5.295 1.00 98.25 88 VAL A C 1
ATOM 624 O O . VAL A 1 88 ? 7.612 10.110 6.149 1.00 98.25 88 VAL A O 1
ATOM 627 N N . ALA A 1 89 ? 7.179 8.564 4.586 1.00 97.62 89 ALA A N 1
ATOM 628 C CA . ALA A 1 89 ? 5.739 8.533 4.839 1.00 97.62 89 ALA A CA 1
ATOM 629 C C . ALA A 1 89 ? 5.384 7.707 6.092 1.00 97.62 89 ALA A C 1
ATOM 631 O O . ALA A 1 89 ? 4.488 8.070 6.854 1.00 97.62 89 ALA A O 1
ATOM 632 N N . LEU A 1 90 ? 6.093 6.599 6.313 1.00 98.06 90 LEU A N 1
ATOM 633 C CA . LEU A 1 90 ? 5.838 5.621 7.364 1.00 98.06 90 LEU A CA 1
ATOM 634 C C . LEU A 1 90 ? 6.141 6.181 8.750 1.00 98.06 90 LEU A C 1
ATOM 636 O O . LEU A 1 90 ? 5.323 6.015 9.646 1.00 98.06 90 LEU A O 1
ATOM 640 N N . VAL A 1 91 ? 7.289 6.835 8.945 1.00 98.19 91 VAL A N 1
ATOM 641 C CA . VAL A 1 91 ? 7.724 7.289 10.277 1.00 98.19 91 VAL A CA 1
ATOM 642 C C . VAL A 1 91 ? 6.717 8.266 10.910 1.00 98.19 91 VAL A C 1
ATOM 644 O O . VAL A 1 91 ? 6.247 7.977 12.012 1.00 98.19 91 VAL A O 1
ATOM 647 N N . PRO A 1 92 ? 6.289 9.358 10.246 1.00 98.00 92 PRO A N 1
ATOM 648 C CA . PRO A 1 92 ? 5.236 10.226 10.770 1.00 98.00 92 PRO A CA 1
ATOM 649 C C . PRO A 1 92 ? 3.905 9.493 10.968 1.00 98.00 92 PRO A C 1
ATOM 651 O O . PRO A 1 92 ? 3.249 9.685 11.990 1.00 98.00 92 PRO A O 1
ATOM 654 N N . ALA A 1 93 ? 3.516 8.618 10.033 1.00 97.38 93 ALA A N 1
ATOM 655 C CA . ALA A 1 93 ? 2.278 7.850 10.151 1.00 97.38 93 ALA A CA 1
ATOM 656 C C . ALA A 1 93 ? 2.295 6.909 11.370 1.00 97.38 93 ALA A C 1
ATOM 658 O O . ALA A 1 93 ? 1.279 6.761 12.045 1.00 97.38 93 ALA A O 1
ATOM 659 N N . MET A 1 94 ? 3.449 6.321 11.692 1.00 97.81 94 MET A N 1
ATOM 660 C CA . MET A 1 94 ? 3.655 5.481 12.874 1.00 97.81 94 MET A CA 1
ATOM 661 C C . MET A 1 94 ? 3.585 6.285 14.172 1.00 97.81 94 MET A C 1
ATOM 663 O O . MET A 1 94 ? 2.981 5.818 15.135 1.00 97.81 94 MET A O 1
ATOM 667 N N . VAL A 1 95 ? 4.133 7.505 14.196 1.00 98.12 95 VAL A N 1
ATOM 668 C CA . VAL A 1 95 ? 3.992 8.418 15.345 1.00 98.12 95 VAL A CA 1
ATOM 669 C C . VAL A 1 95 ? 2.519 8.763 15.576 1.00 98.12 95 VAL A C 1
ATOM 671 O O . VAL A 1 95 ? 2.025 8.646 16.695 1.00 98.12 95 VAL A O 1
ATOM 674 N N . VAL A 1 96 ? 1.782 9.104 14.514 1.00 98.00 96 VAL A N 1
ATOM 675 C CA . VAL A 1 96 ? 0.334 9.357 14.599 1.00 98.00 96 VAL A CA 1
ATOM 676 C C . VAL A 1 96 ? -0.415 8.109 15.077 1.00 98.00 96 VAL A C 1
ATOM 678 O O . VAL A 1 96 ? -1.253 8.202 15.973 1.00 98.00 96 VAL A O 1
ATOM 681 N N . ALA A 1 97 ? -0.090 6.929 14.545 1.00 97.38 97 ALA A N 1
ATOM 682 C CA . ALA A 1 97 ? -0.704 5.671 14.964 1.00 97.38 97 ALA A CA 1
ATOM 683 C C . ALA A 1 97 ? -0.437 5.343 16.442 1.00 97.38 97 ALA A C 1
ATOM 685 O O . ALA A 1 97 ? -1.338 4.855 17.127 1.00 97.38 97 ALA A O 1
ATOM 686 N N . ALA A 1 98 ? 0.753 5.664 16.956 1.00 97.38 98 ALA A N 1
ATOM 687 C CA . ALA A 1 98 ? 1.102 5.475 18.361 1.00 97.38 98 ALA A CA 1
ATOM 688 C C . ALA A 1 98 ? 0.249 6.334 19.305 1.00 97.38 98 ALA A C 1
ATOM 690 O O . ALA A 1 98 ? -0.112 5.864 20.382 1.00 97.38 98 ALA A O 1
ATOM 691 N N . HIS A 1 99 ? -0.144 7.542 18.890 1.00 97.06 99 HIS A N 1
ATOM 692 C CA . HIS A 1 99 ? -1.084 8.367 19.656 1.00 97.06 99 HIS A CA 1
ATOM 693 C C . HIS A 1 99 ? -2.512 7.801 19.668 1.00 97.06 99 HIS A C 1
ATOM 695 O O . HIS A 1 99 ? -3.230 7.993 20.645 1.00 97.06 99 HIS A O 1
ATOM 701 N N . VAL A 1 100 ? -2.924 7.091 18.610 1.00 96.25 100 VAL A N 1
ATOM 702 C CA . VAL A 1 100 ? -4.227 6.399 18.558 1.00 96.25 100 VAL A CA 1
ATOM 703 C C . VAL A 1 100 ? -4.202 5.100 19.371 1.00 96.25 100 VAL A C 1
ATOM 705 O O . VAL A 1 100 ? -5.217 4.710 19.941 1.00 96.25 100 VAL A O 1
ATOM 708 N N . GLY A 1 101 ? -3.058 4.411 19.414 1.00 93.62 101 GLY A N 1
ATOM 709 C CA . GLY A 1 101 ? -2.851 3.227 20.252 1.00 93.62 101 GLY A CA 1
ATOM 710 C C . GLY A 1 101 ? -3.609 1.974 19.799 1.00 93.62 101 GLY A C 1
ATOM 711 O O . GLY A 1 101 ? -3.865 1.093 20.614 1.00 93.62 101 GLY A O 1
ATOM 712 N N . SER A 1 102 ? -3.978 1.868 18.515 1.00 94.81 102 SER A N 1
ATOM 713 C CA . SER A 1 102 ? -4.707 0.706 17.980 1.00 94.81 102 SER A CA 1
ATOM 714 C C . SER A 1 102 ? -3.943 -0.011 16.868 1.00 94.81 102 SER A C 1
ATOM 716 O O . SER A 1 102 ? -3.311 0.617 16.019 1.00 94.81 102 SER A O 1
ATOM 718 N N . VAL A 1 103 ? -4.061 -1.344 16.823 1.00 95.62 103 VAL A N 1
ATOM 719 C CA . VAL A 1 103 ? -3.479 -2.186 15.757 1.00 95.62 103 VAL A CA 1
ATOM 720 C C . VAL A 1 103 ? -3.945 -1.731 14.373 1.00 95.62 103 VAL A C 1
ATOM 722 O O . VAL A 1 103 ? -3.149 -1.652 13.443 1.00 95.62 103 VAL A O 1
ATOM 725 N N . THR A 1 104 ? -5.222 -1.366 14.249 1.00 96.94 104 THR A N 1
ATOM 726 C CA . THR A 1 104 ? -5.808 -0.827 13.018 1.00 96.94 104 THR A CA 1
ATOM 727 C C . THR A 1 104 ? -5.075 0.425 12.540 1.00 96.94 104 THR A C 1
ATOM 729 O O . THR A 1 104 ? -4.741 0.518 11.361 1.00 96.94 104 THR A O 1
ATOM 732 N N . ALA A 1 105 ? -4.769 1.368 13.440 1.00 97.25 105 ALA A N 1
ATOM 733 C CA . ALA A 1 105 ? -4.032 2.580 13.086 1.00 97.25 105 ALA A CA 1
ATOM 734 C C . ALA A 1 105 ? -2.615 2.259 12.589 1.00 97.25 105 ALA A C 1
ATOM 736 O O . ALA A 1 105 ? -2.179 2.820 11.586 1.00 97.25 105 ALA A O 1
ATOM 737 N N . PHE A 1 106 ? -1.926 1.311 13.230 1.00 97.56 106 PHE A N 1
ATOM 738 C CA . PHE A 1 106 ? -0.610 0.852 12.779 1.00 97.56 106 PHE A CA 1
ATOM 739 C C . PHE A 1 106 ? -0.669 0.168 11.405 1.00 97.56 106 PHE A C 1
ATOM 741 O O . PHE A 1 106 ? 0.168 0.451 10.549 1.00 97.56 106 PHE A O 1
ATOM 748 N N . LEU A 1 107 ? -1.676 -0.672 11.146 1.00 97.38 107 LEU A N 1
ATOM 749 C CA . LEU A 1 107 ? -1.870 -1.308 9.837 1.00 97.38 107 LEU A CA 1
ATOM 750 C C . LEU A 1 107 ? -2.141 -0.282 8.731 1.00 97.38 107 LEU A C 1
ATOM 752 O O . LEU A 1 107 ? -1.552 -0.373 7.652 1.00 97.38 107 LEU A O 1
ATOM 756 N N . LEU A 1 108 ? -2.988 0.714 9.005 1.00 97.69 108 LEU A N 1
ATOM 757 C CA . LEU A 1 108 ? -3.269 1.800 8.066 1.00 97.69 108 LEU A CA 1
ATOM 758 C C . LEU A 1 108 ? -2.038 2.676 7.821 1.00 97.69 108 LEU A C 1
ATOM 760 O O . LEU A 1 108 ? -1.774 3.035 6.677 1.00 97.69 108 LEU A O 1
ATOM 764 N N . ALA A 1 109 ? -1.253 2.983 8.855 1.00 97.94 109 ALA A N 1
ATOM 765 C CA . ALA A 1 109 ? -0.000 3.720 8.711 1.00 97.94 109 ALA A CA 1
ATOM 766 C C . ALA A 1 109 ? 1.014 2.948 7.853 1.00 97.94 109 ALA A C 1
ATOM 768 O O . ALA A 1 109 ? 1.603 3.502 6.922 1.00 97.94 109 ALA A O 1
ATOM 769 N N . TRP A 1 110 ? 1.184 1.655 8.131 1.00 97.81 110 TRP A N 1
ATOM 770 C CA . TRP A 1 110 ? 2.095 0.777 7.400 1.00 97.81 110 TRP A CA 1
ATOM 771 C C . TRP A 1 110 ? 1.706 0.641 5.929 1.00 97.81 110 TRP A C 1
ATOM 773 O O . TRP A 1 110 ? 2.512 0.901 5.034 1.00 97.81 110 TRP A O 1
ATOM 783 N N . GLY A 1 111 ? 0.457 0.273 5.671 1.00 96.69 111 GLY A N 1
ATOM 784 C CA . GLY A 1 111 ? 0.008 0.004 4.318 1.00 96.69 111 GLY A CA 1
ATOM 785 C C . GLY A 1 111 ? -0.343 1.258 3.514 1.00 96.69 111 GLY A C 1
ATOM 786 O O . GLY A 1 111 ? -0.101 1.306 2.310 1.00 96.69 111 GLY A O 1
ATOM 787 N N . GLY A 1 112 ? -0.829 2.314 4.166 1.00 96.88 112 GLY A N 1
ATOM 788 C CA . GLY A 1 112 ? -1.080 3.608 3.529 1.00 96.88 112 GLY A CA 1
ATOM 789 C C . GLY A 1 112 ? 0.208 4.288 3.061 1.00 96.88 112 GLY A C 1
ATOM 790 O O . GLY A 1 112 ? 0.268 4.808 1.947 1.00 96.88 112 GLY A O 1
ATOM 791 N N . SER A 1 113 ? 1.277 4.218 3.859 1.00 97.56 113 SER A N 1
ATOM 792 C CA . SER A 1 113 ? 2.596 4.710 3.439 1.00 97.56 113 SER A CA 1
ATOM 793 C C . SER A 1 113 ? 3.193 3.874 2.297 1.00 97.56 113 SER A C 1
ATOM 795 O O . SER A 1 113 ? 3.820 4.434 1.396 1.00 97.56 113 SER A O 1
ATOM 797 N N . ALA A 1 114 ? 2.928 2.562 2.260 1.00 96.44 114 ALA A N 1
ATOM 798 C CA . ALA A 1 114 ? 3.302 1.721 1.124 1.00 96.44 114 ALA A CA 1
ATOM 799 C C . ALA A 1 114 ? 2.533 2.114 -0.145 1.00 96.44 114 ALA A C 1
ATOM 801 O O . ALA A 1 114 ? 3.131 2.215 -1.211 1.00 96.44 114 ALA A O 1
ATOM 802 N N . ALA A 1 115 ? 1.235 2.417 -0.036 1.00 95.50 115 ALA A N 1
ATOM 803 C CA . ALA A 1 115 ? 0.431 2.906 -1.156 1.00 95.50 115 ALA A CA 1
ATOM 804 C C . ALA A 1 115 ? 0.954 4.247 -1.710 1.00 95.50 115 ALA A C 1
ATOM 806 O O . ALA A 1 115 ? 0.993 4.437 -2.928 1.00 95.50 115 ALA A O 1
ATOM 807 N N . ALA A 1 116 ? 1.419 5.152 -0.841 1.00 96.38 116 ALA A N 1
ATOM 808 C CA . ALA A 1 116 ? 2.066 6.395 -1.263 1.00 96.38 116 ALA A CA 1
ATOM 809 C C . ALA A 1 116 ? 3.357 6.125 -2.059 1.00 96.38 116 ALA A C 1
ATOM 811 O O . ALA A 1 116 ? 3.551 6.679 -3.145 1.00 96.38 116 ALA A O 1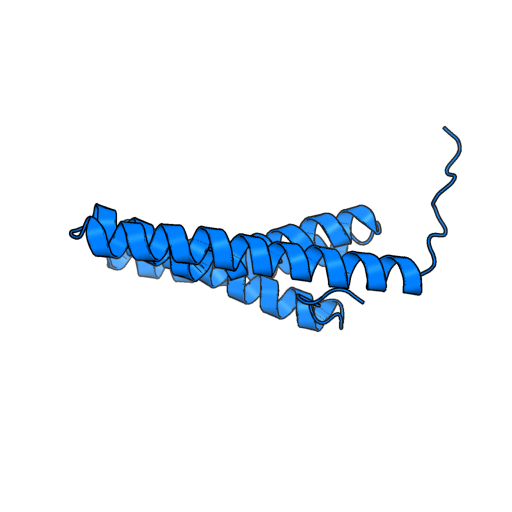
ATOM 812 N N . ALA A 1 117 ? 4.207 5.221 -1.567 1.00 96.00 117 ALA A N 1
ATOM 813 C CA . ALA A 1 117 ? 5.421 4.811 -2.267 1.00 96.00 117 ALA A CA 1
ATOM 814 C C . ALA A 1 117 ? 5.122 4.073 -3.586 1.00 96.00 117 ALA A C 1
ATOM 816 O O . ALA A 1 117 ? 5.800 4.297 -4.590 1.00 96.00 117 ALA A O 1
ATOM 817 N N . ALA A 1 118 ? 4.048 3.282 -3.630 1.00 93.88 118 ALA A N 1
ATOM 818 C CA . ALA A 1 118 ? 3.578 2.627 -4.842 1.00 93.88 118 ALA A CA 1
ATOM 819 C C . ALA A 1 118 ? 3.133 3.639 -5.907 1.00 93.88 118 ALA A C 1
ATOM 821 O O . ALA A 1 118 ? 3.480 3.498 -7.083 1.00 93.88 118 ALA A O 1
ATOM 822 N N . GLY A 1 119 ? 2.412 4.687 -5.492 1.00 93.81 119 GLY A N 1
ATOM 823 C CA . GLY A 1 119 ? 2.045 5.812 -6.350 1.00 93.81 119 GLY A CA 1
ATOM 824 C C . GLY A 1 119 ? 3.275 6.540 -6.893 1.00 93.81 119 GLY A C 1
ATOM 825 O O . GLY A 1 119 ? 3.355 6.806 -8.094 1.00 93.81 119 GLY A O 1
ATOM 826 N N . TYR A 1 120 ? 4.281 6.778 -6.048 1.00 94.12 120 TYR A N 1
ATOM 827 C CA . TYR A 1 120 ? 5.558 7.335 -6.491 1.00 94.12 120 TYR A CA 1
ATOM 828 C C . TYR A 1 120 ? 6.290 6.407 -7.478 1.00 94.12 120 TYR A C 1
ATOM 830 O O . TYR A 1 120 ? 6.808 6.886 -8.485 1.00 94.12 120 TYR A O 1
ATOM 838 N N . GLY A 1 121 ? 6.256 5.086 -7.276 1.00 91.62 121 GLY A N 1
ATOM 839 C CA . GLY A 1 121 ? 6.812 4.099 -8.210 1.00 91.62 121 GLY A CA 1
ATOM 840 C C . GLY A 1 121 ? 6.195 4.173 -9.614 1.00 91.62 121 GLY A C 1
ATOM 841 O O . GLY A 1 121 ? 6.918 4.095 -10.614 1.00 91.62 121 GLY A O 1
ATOM 842 N N . CYS A 1 122 ? 4.883 4.422 -9.714 1.00 91.06 122 CYS A N 1
ATOM 843 C CA . CYS A 1 122 ? 4.209 4.689 -10.992 1.00 91.06 122 CYS A CA 1
ATOM 844 C C . CYS A 1 122 ? 4.764 5.952 -11.674 1.00 91.06 122 CYS A C 1
ATOM 846 O O . CYS A 1 122 ? 5.044 5.940 -12.875 1.00 91.06 122 CYS A O 1
ATOM 848 N N . LEU A 1 123 ? 4.955 7.036 -10.911 1.00 90.88 123 LEU A N 1
ATOM 849 C CA . LEU A 1 123 ? 5.499 8.302 -11.419 1.00 90.88 123 LEU A CA 1
ATOM 850 C C . LEU A 1 123 ? 6.965 8.152 -11.853 1.00 90.88 123 LEU A C 1
ATOM 852 O O . LEU A 1 123 ? 7.340 8.588 -12.938 1.00 90.88 123 LEU A O 1
ATOM 856 N N . GLN A 1 124 ? 7.783 7.481 -11.041 1.00 90.38 124 GLN A N 1
ATOM 857 C CA . GLN A 1 124 ? 9.217 7.295 -11.268 1.00 90.38 124 GLN A CA 1
ATOM 858 C C . GLN A 1 124 ? 9.523 6.362 -12.453 1.00 90.38 124 GLN A C 1
ATOM 860 O O . GLN A 1 124 ? 10.534 6.522 -13.148 1.00 90.38 124 GLN A O 1
ATOM 865 N N . SER A 1 125 ? 8.685 5.349 -12.679 1.00 86.81 125 SER A N 1
ATOM 866 C CA . SER A 1 125 ? 8.835 4.417 -13.804 1.00 86.81 125 SER A CA 1
ATOM 867 C C . SER A 1 125 ? 8.166 4.918 -15.090 1.00 86.81 125 SER A C 1
ATOM 869 O O . SER A 1 125 ? 8.536 4.487 -16.192 1.00 86.81 125 SER A O 1
ATOM 871 N N . GLY A 1 126 ? 7.172 5.805 -14.965 1.00 87.19 126 GLY A N 1
ATOM 872 C CA . GLY A 1 126 ? 6.275 6.175 -16.058 1.00 87.19 126 GLY A CA 1
ATOM 873 C C . GLY A 1 126 ? 5.500 4.971 -16.604 1.00 87.19 126 GLY A C 1
ATOM 874 O O . GLY A 1 126 ? 5.128 4.959 -17.780 1.00 87.19 126 GLY A O 1
ATOM 875 N N . ILE A 1 127 ? 5.342 3.913 -15.803 1.00 86.25 127 ILE A N 1
ATOM 876 C CA . ILE A 1 127 ? 4.615 2.694 -16.156 1.00 86.25 127 ILE A CA 1
ATOM 877 C C . ILE A 1 127 ? 3.289 2.727 -15.407 1.00 86.25 127 ILE A C 1
ATOM 879 O O . ILE A 1 127 ? 3.250 2.855 -14.186 1.00 86.25 127 ILE A O 1
ATOM 883 N N . ARG A 1 128 ? 2.190 2.594 -16.150 1.00 86.00 128 ARG A N 1
ATOM 884 C CA . ARG A 1 128 ? 0.866 2.391 -15.562 1.00 86.00 128 ARG A CA 1
ATOM 885 C C . ARG A 1 128 ? 0.616 0.888 -15.423 1.00 86.00 128 ARG A C 1
ATOM 887 O O . ARG A 1 128 ? 0.754 0.192 -16.434 1.00 86.00 128 ARG A O 1
ATOM 894 N N . PRO A 1 129 ? 0.255 0.392 -14.226 1.00 83.81 129 PRO A N 1
ATOM 895 C CA . PRO A 1 129 ? -0.157 -0.995 -14.054 1.00 83.81 129 PRO A CA 1
ATOM 896 C C . PRO A 1 129 ? -1.291 -1.347 -15.017 1.00 83.81 129 PRO A C 1
ATOM 898 O O . PRO A 1 129 ? -2.226 -0.562 -15.192 1.00 83.81 129 PRO A O 1
ATOM 901 N N . ARG A 1 130 ? -1.206 -2.516 -15.656 1.00 85.38 130 ARG A N 1
ATOM 902 C CA . ARG A 1 130 ? -2.233 -3.017 -16.578 1.00 85.38 130 ARG A CA 1
ATOM 903 C C . ARG A 1 130 ? -2.907 -4.244 -15.969 1.00 85.38 130 ARG A C 1
ATOM 905 O O . ARG A 1 130 ? -2.411 -5.351 -16.158 1.00 85.38 130 ARG A O 1
ATOM 912 N N . PRO A 1 131 ? -4.009 -4.061 -15.220 1.00 67.25 131 PRO A N 1
ATOM 913 C CA . PRO A 1 131 ? -4.727 -5.172 -14.599 1.00 67.25 131 PRO A CA 1
ATOM 914 C C . PRO A 1 131 ? -5.457 -6.071 -15.613 1.00 67.25 131 PRO A C 1
ATOM 916 O O . PRO A 1 131 ? -5.750 -7.211 -15.290 1.00 67.25 131 PRO A O 1
ATOM 919 N N . ALA A 1 132 ? -5.701 -5.625 -16.850 1.00 59.28 132 ALA A N 1
ATOM 920 C CA . ALA A 1 132 ? -6.219 -6.473 -17.927 1.00 59.28 132 ALA A CA 1
ATOM 921 C C . ALA A 1 132 ? -5.101 -6.792 -18.932 1.00 59.28 132 ALA A C 1
ATOM 923 O O . ALA A 1 132 ? -4.419 -5.888 -19.419 1.00 59.28 132 ALA A O 1
ATOM 924 N N . GLY A 1 133 ? -4.884 -8.079 -19.204 1.00 52.62 133 GLY A N 1
ATOM 925 C CA . GLY A 1 133 ? -3.832 -8.547 -20.100 1.00 52.62 133 GLY A CA 1
ATOM 926 C C . GLY A 1 133 ? -4.141 -8.279 -21.574 1.00 52.62 133 GLY A C 1
ATOM 927 O O . GLY A 1 133 ? -5.078 -8.862 -22.105 1.00 52.62 133 GLY A O 1
ATOM 928 N N . ALA A 1 134 ? -3.332 -7.423 -22.201 1.00 40.88 134 ALA A N 1
ATOM 929 C CA . ALA A 1 134 ? -2.771 -7.502 -23.561 1.00 40.88 134 ALA A CA 1
ATOM 930 C C . ALA A 1 134 ? -1.903 -6.252 -23.792 1.00 40.88 134 ALA A C 1
ATOM 932 O O . ALA A 1 134 ? -2.429 -5.122 -23.677 1.00 40.88 134 ALA A O 1
#

Sequence (134 aa):
LVVRFSGVSDASWRGAVARSSGTALLVGTGIGTVSLVAGLCIGGQVGAAFAALGVVLPGLLLQDAWRYSFFAAGVGRKAFVNDVVWAVALVPAMVVAAHVGSVTAFLLAWGGSAAAAAGYGCLQSGIRPRPAGA

Secondary structure (DSSP, 8-state):
-----TT--HHHHHHHHHHHHHHHHHHHHHHHHHHHHHHHHH-HHHHHHHHHHHHHHHHHHHHHHHHHHHHHTT-HHHHHHHHHHHHHHHHHHHHHHHHHT-HHHHHHHHHHHHHHHHHHHHHHHT----SS--

pLDDT: mean 89.79, std 13.21, range [40.5, 98.25]

Foldseek 3Di:
DDPPPLPPDPVNLLQVLLAQLLVQLVVQQVCLVVLLVVLVVVDDQSSLLSNLSSVLSNLQSLLVSLCVSCVVNVNNVLNVVLVVQLVVQLPVQVVVLVVVVGSNSNSNSNRVSSSRSSVVSCVSSVHHRDNDDD

Radius of gyration: 16.77 Å; chains: 1; bounding box: 47×28×45 Å